Protein AF-A0A7C6HBW1-F1 (afdb_monomer)

pLDDT: mean 90.93, std 7.3, range [60.84, 97.56]

Structure (mmCIF, N/CA/C/O backbone):
data_AF-A0A7C6HBW1-F1
#
_entry.id   AF-A0A7C6HBW1-F1
#
loop_
_atom_site.group_PDB
_atom_site.id
_atom_site.type_symbol
_atom_site.label_atom_id
_atom_site.label_alt_id
_atom_site.label_comp_id
_atom_site.label_asym_id
_atom_site.label_entity_id
_atom_site.label_seq_id
_atom_site.pdbx_PDB_ins_code
_atom_site.Cartn_x
_atom_site.Cartn_y
_atom_site.Cartn_z
_atom_site.occupancy
_atom_site.B_iso_or_equiv
_atom_site.auth_seq_id
_atom_site.auth_comp_id
_atom_site.auth_asym_id
_atom_site.auth_atom_id
_atom_site.pdbx_PDB_model_num
ATOM 1 N N . MET A 1 1 ? -10.569 -18.499 -12.125 1.00 60.84 1 MET A N 1
ATOM 2 C CA . MET A 1 1 ? -11.814 -17.867 -11.631 1.00 60.84 1 MET A CA 1
ATOM 3 C C . MET A 1 1 ? -11.627 -16.357 -11.658 1.00 60.84 1 MET A C 1
ATOM 5 O O . MET A 1 1 ? -11.184 -15.777 -10.677 1.00 60.84 1 MET A O 1
ATOM 9 N N . ILE A 1 2 ? -11.864 -15.726 -12.806 1.00 64.88 2 ILE A N 1
ATOM 10 C CA . ILE A 1 2 ? -11.692 -14.275 -12.948 1.00 64.88 2 ILE A CA 1
ATOM 11 C C . ILE A 1 2 ? -12.928 -13.613 -12.318 1.00 64.88 2 ILE A C 1
ATOM 13 O O . ILE A 1 2 ? -14.051 -13.987 -12.640 1.00 64.88 2 ILE A O 1
ATOM 17 N N . GLY A 1 3 ? -12.732 -12.708 -11.358 1.00 7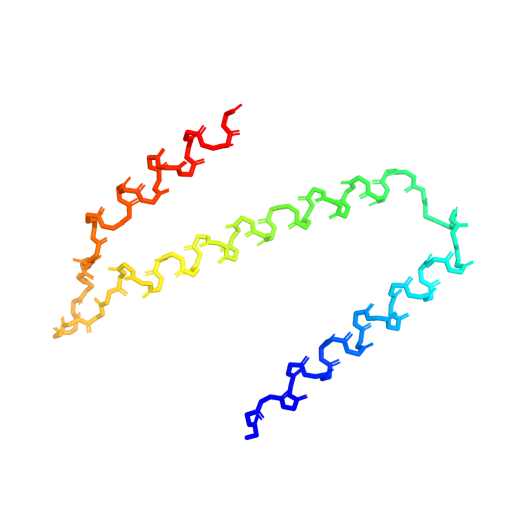7.56 3 GLY A N 1
ATOM 18 C CA . GLY A 1 3 ? -13.800 -11.887 -10.765 1.00 77.56 3 GLY A CA 1
ATOM 19 C C . GLY A 1 3 ? -14.505 -12.441 -9.518 1.00 77.56 3 GLY A C 1
ATOM 20 O O . GLY A 1 3 ? -15.012 -11.651 -8.727 1.00 77.56 3 GLY A O 1
ATOM 21 N N . LEU A 1 4 ? -14.487 -13.755 -9.265 1.00 88.75 4 LEU A N 1
ATOM 22 C CA . LEU A 1 4 ? -15.142 -14.340 -8.078 1.00 88.75 4 LEU A CA 1
ATOM 23 C C . LEU A 1 4 ? -14.479 -13.885 -6.763 1.00 88.75 4 LEU A C 1
ATOM 25 O O . LEU A 1 4 ? -15.169 -13.583 -5.792 1.00 88.75 4 LEU A O 1
ATOM 29 N N . GLY A 1 5 ? -13.148 -13.743 -6.765 1.00 86.94 5 GLY A N 1
ATOM 30 C CA . GLY A 1 5 ? -12.401 -13.169 -5.640 1.00 86.94 5 GLY A CA 1
ATOM 31 C C . GLY A 1 5 ? -12.723 -11.690 -5.402 1.00 86.94 5 GLY A C 1
ATOM 32 O O . GLY A 1 5 ? -12.924 -11.282 -4.263 1.00 86.94 5 GLY A O 1
ATOM 33 N N . THR A 1 6 ? -12.851 -10.894 -6.467 1.00 91.81 6 THR A N 1
ATOM 34 C CA . THR A 1 6 ? -13.201 -9.466 -6.379 1.00 91.81 6 THR A CA 1
ATOM 35 C C . THR A 1 6 ? -14.616 -9.268 -5.840 1.00 91.81 6 THR A C 1
ATOM 37 O O . THR A 1 6 ? -14.815 -8.460 -4.936 1.00 91.81 6 THR A O 1
ATOM 40 N N . LEU A 1 7 ? -15.586 -10.044 -6.337 1.00 92.88 7 LEU A N 1
ATOM 41 C CA . LEU A 1 7 ? -16.970 -10.023 -5.850 1.00 92.88 7 LEU A CA 1
ATOM 42 C C . LEU A 1 7 ? -17.057 -10.409 -4.370 1.00 92.88 7 LEU A C 1
ATOM 44 O O . LEU A 1 7 ? -17.743 -9.734 -3.603 1.00 92.88 7 LEU A O 1
ATOM 48 N N . GLY A 1 8 ? -16.321 -11.443 -3.953 1.00 93.81 8 GLY A N 1
ATOM 49 C CA . GLY A 1 8 ? -16.231 -11.828 -2.544 1.00 93.81 8 GLY A CA 1
ATOM 50 C C . GLY A 1 8 ? -15.647 -10.717 -1.669 1.00 93.81 8 GLY A C 1
ATOM 51 O O . GLY A 1 8 ? -16.183 -10.430 -0.599 1.00 93.81 8 GLY A O 1
ATOM 52 N N . ASN A 1 9 ? -14.597 -10.041 -2.144 1.00 93.00 9 ASN A N 1
ATOM 53 C CA . ASN A 1 9 ? -13.961 -8.950 -1.406 1.00 93.00 9 ASN A CA 1
ATOM 54 C C . ASN A 1 9 ? -14.912 -7.752 -1.232 1.00 93.00 9 ASN A C 1
ATOM 56 O O . ASN A 1 9 ? -15.052 -7.221 -0.133 1.00 93.00 9 ASN A O 1
ATOM 60 N N . ILE A 1 10 ? -15.638 -7.379 -2.292 1.00 94.94 10 ILE A N 1
ATOM 61 C CA . ILE A 1 10 ? -16.665 -6.327 -2.238 1.00 94.94 10 ILE A CA 1
ATOM 62 C C . ILE A 1 10 ? -17.764 -6.695 -1.230 1.00 94.94 10 ILE A C 1
ATOM 64 O O . ILE A 1 10 ? -18.132 -5.865 -0.398 1.00 94.94 10 ILE A O 1
ATOM 68 N N . ALA A 1 11 ? -18.263 -7.935 -1.263 1.00 95.56 11 ALA A N 1
ATOM 69 C CA . ALA A 1 11 ? -19.299 -8.394 -0.339 1.00 95.56 11 ALA A CA 1
ATOM 70 C C . ALA A 1 11 ? -18.841 -8.324 1.130 1.00 95.56 11 ALA A C 1
ATOM 72 O O . ALA A 1 11 ? -19.583 -7.843 1.986 1.00 95.56 11 ALA A O 1
ATOM 73 N N . LEU A 1 12 ? -17.604 -8.735 1.418 1.00 95.19 12 LEU A N 1
ATOM 74 C CA . LEU A 1 12 ? -17.009 -8.643 2.755 1.00 95.19 12 LEU A CA 1
ATOM 75 C C . LEU A 1 12 ? -16.886 -7.196 3.242 1.00 95.19 12 LEU A C 1
ATOM 77 O O . LEU A 1 12 ? -17.243 -6.912 4.387 1.00 95.19 12 LEU A O 1
ATOM 81 N N . ILE A 1 13 ? -16.436 -6.280 2.378 1.00 94.38 13 ILE A N 1
ATOM 82 C CA . ILE A 1 13 ? -16.350 -4.849 2.705 1.00 94.38 13 ILE A CA 1
ATOM 83 C C . ILE A 1 13 ? -17.738 -4.301 3.048 1.00 94.38 13 ILE A C 1
ATOM 85 O O . ILE A 1 13 ? -17.890 -3.629 4.067 1.00 94.38 13 ILE A O 1
ATOM 89 N N . LEU A 1 14 ? -18.759 -4.618 2.247 1.00 95.50 14 LEU A N 1
ATOM 90 C CA . LEU A 1 14 ? -20.133 -4.166 2.486 1.00 95.50 14 LEU A CA 1
ATOM 91 C C . LEU A 1 14 ? -20.699 -4.702 3.806 1.00 95.50 14 LEU A C 1
ATOM 93 O O . LEU A 1 14 ? -21.296 -3.940 4.570 1.00 95.50 14 LEU A O 1
ATOM 97 N N . ILE A 1 15 ? -20.489 -5.986 4.103 1.00 95.81 15 ILE A N 1
ATOM 98 C CA . ILE A 1 15 ? -20.928 -6.597 5.365 1.00 95.81 15 ILE A CA 1
ATOM 99 C C . ILE A 1 15 ? -20.219 -5.928 6.548 1.00 95.81 15 ILE A C 1
ATOM 101 O O . ILE A 1 15 ? -20.881 -5.484 7.487 1.00 95.81 15 ILE A O 1
ATOM 105 N N . GLY A 1 16 ? -18.892 -5.785 6.486 1.00 91.75 16 GLY A N 1
ATOM 106 C CA . GLY A 1 16 ? -18.104 -5.131 7.530 1.00 91.75 16 GLY A CA 1
ATOM 107 C C . GLY A 1 16 ? -18.508 -3.671 7.754 1.00 91.75 16 GLY A C 1
ATOM 108 O O . GLY A 1 16 ? -18.674 -3.249 8.898 1.00 91.75 16 GLY A O 1
ATOM 109 N N . ALA A 1 17 ? -18.743 -2.914 6.679 1.00 91.12 17 ALA A N 1
ATOM 110 C CA . ALA A 1 17 ? -19.202 -1.528 6.746 1.00 91.12 17 ALA A CA 1
ATOM 111 C C . ALA A 1 17 ? -20.611 -1.413 7.347 1.00 91.12 17 ALA A C 1
ATOM 113 O O . ALA A 1 17 ? -20.862 -0.532 8.174 1.00 91.12 17 ALA A O 1
ATOM 114 N N . THR A 1 18 ? -21.518 -2.324 6.983 1.00 93.62 18 THR A N 1
ATOM 115 C CA . THR A 1 18 ? -22.885 -2.369 7.522 1.00 93.62 18 THR A CA 1
ATOM 116 C C . THR A 1 18 ? -22.860 -2.656 9.022 1.00 93.62 18 THR A C 1
ATOM 118 O O . THR A 1 18 ? -23.428 -1.895 9.806 1.00 93.62 18 THR A O 1
ATOM 121 N N . ILE A 1 19 ? -22.130 -3.695 9.438 1.00 90.81 19 ILE A N 1
ATOM 122 C CA . ILE A 1 19 ? -21.958 -4.057 10.852 1.00 90.81 19 ILE A CA 1
ATOM 123 C C . ILE A 1 19 ? -21.305 -2.903 11.629 1.00 90.81 19 ILE A C 1
ATOM 125 O O . ILE A 1 19 ? -21.806 -2.505 12.681 1.00 90.81 19 ILE A O 1
ATOM 129 N N . GLY A 1 20 ? -20.230 -2.314 11.098 1.00 87.88 20 GLY A N 1
ATOM 130 C CA . GLY A 1 20 ? -19.538 -1.185 11.723 1.00 87.88 20 GLY A CA 1
ATOM 131 C C . GLY A 1 20 ? -20.423 0.057 11.880 1.00 87.88 20 GLY A C 1
ATOM 132 O O . GLY A 1 20 ? -20.323 0.761 12.884 1.00 87.88 20 GLY A O 1
ATOM 133 N N . THR A 1 21 ? -21.332 0.295 10.929 1.00 87.44 21 THR A N 1
ATOM 134 C CA . THR A 1 21 ? -22.300 1.401 10.991 1.00 87.44 21 THR A CA 1
ATOM 135 C C . THR A 1 21 ? -23.386 1.150 12.035 1.00 87.44 21 THR A C 1
ATOM 137 O O . THR A 1 21 ? -23.793 2.090 12.712 1.00 87.44 21 THR A O 1
ATOM 140 N N . VAL A 1 22 ? -23.830 -0.098 12.212 1.00 86.12 22 VAL A N 1
ATOM 141 C CA . VAL A 1 22 ? -24.822 -0.471 13.239 1.00 86.12 22 VAL A CA 1
ATOM 142 C C . VAL A 1 22 ? -24.230 -0.374 14.653 1.00 86.12 22 VAL A C 1
ATOM 144 O O . VAL A 1 22 ? -24.903 0.087 15.568 1.00 86.12 22 VAL A O 1
ATOM 147 N N . ILE A 1 23 ? -22.954 -0.733 14.833 1.00 83.44 23 ILE A N 1
ATOM 148 C CA . ILE A 1 23 ? -22.238 -0.717 16.131 1.00 83.44 23 ILE A CA 1
ATOM 149 C C . ILE A 1 23 ? -21.699 0.694 16.495 1.00 83.44 23 ILE A C 1
ATOM 151 O O . ILE A 1 23 ? -20.932 0.859 17.446 1.00 83.44 23 ILE A O 1
ATOM 155 N N . LYS A 1 24 ? -22.074 1.738 15.740 1.00 68.62 24 LYS A N 1
ATOM 156 C CA . LYS A 1 24 ? -21.530 3.110 15.822 1.00 68.62 24 LYS A CA 1
ATOM 157 C C . LYS A 1 24 ? -21.225 3.567 17.262 1.00 68.62 24 LYS A C 1
ATOM 159 O O . LYS A 1 24 ? -22.100 3.574 18.119 1.00 68.62 24 LYS A O 1
ATOM 164 N N . GLY A 1 25 ? -19.983 3.995 17.511 1.00 68.31 25 GLY A N 1
ATOM 165 C CA . GLY A 1 25 ? -19.543 4.531 18.811 1.00 68.31 25 GLY A CA 1
ATOM 166 C C . GLY A 1 25 ? -18.849 3.537 19.754 1.00 68.31 25 GLY A C 1
ATOM 167 O O . GLY A 1 25 ? -18.372 3.951 20.806 1.00 68.31 25 GLY A O 1
ATOM 168 N N . GLY A 1 26 ? -18.721 2.255 19.384 1.00 71.94 26 GLY A N 1
ATOM 169 C CA . GLY A 1 26 ? -18.024 1.256 20.214 1.00 71.94 26 GLY A CA 1
ATOM 170 C C . GLY A 1 26 ? -16.492 1.406 20.295 1.00 71.94 26 GLY A C 1
ATOM 171 O O . GLY A 1 26 ? -15.870 0.892 21.224 1.00 71.94 26 GLY A O 1
ATOM 17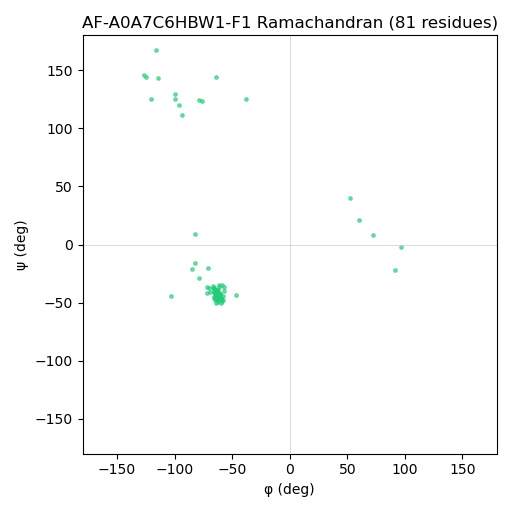2 N N . LEU A 1 27 ? -15.862 2.110 19.346 1.00 80.62 27 LEU A N 1
ATOM 173 C CA . LEU A 1 27 ? -14.405 2.270 19.285 1.00 80.62 27 LEU A CA 1
ATOM 174 C C . LEU A 1 27 ? -13.971 3.627 19.854 1.00 80.62 27 LEU A C 1
ATOM 176 O O . LEU A 1 27 ? -14.459 4.667 19.418 1.00 80.62 27 LEU A O 1
ATOM 180 N N . LYS A 1 28 ? -13.000 3.640 20.779 1.00 88.94 28 LYS A N 1
ATOM 181 C CA . LYS A 1 28 ? -12.425 4.905 21.271 1.00 88.94 28 LYS A CA 1
ATOM 182 C C . LYS A 1 28 ? -11.702 5.635 20.136 1.00 88.94 28 LYS A C 1
ATOM 184 O O . LYS A 1 28 ? -10.986 5.002 19.359 1.00 88.94 28 LYS A O 1
ATOM 189 N N . GLN A 1 29 ? -11.782 6.964 20.134 1.00 89.50 29 GLN A N 1
ATOM 190 C CA . GLN A 1 29 ? -11.134 7.851 19.158 1.00 89.50 29 GLN A CA 1
ATOM 191 C C . GLN A 1 29 ? -9.655 7.498 18.898 1.00 89.50 29 GLN A C 1
ATOM 193 O O . GLN A 1 29 ? -9.228 7.375 17.756 1.00 89.50 29 GLN A O 1
ATOM 198 N N . ARG A 1 30 ? -8.883 7.205 19.955 1.00 92.75 30 ARG A N 1
ATOM 199 C CA . ARG A 1 30 ? -7.470 6.794 19.850 1.00 92.75 30 ARG A CA 1
ATOM 200 C C . ARG A 1 30 ? -7.253 5.544 18.985 1.00 92.75 30 ARG A C 1
ATOM 202 O O . ARG A 1 30 ? -6.243 5.451 18.289 1.00 92.75 30 ARG A O 1
ATOM 209 N N . PHE A 1 31 ? -8.164 4.570 19.037 1.00 91.81 31 PHE A N 1
ATOM 210 C CA . PHE A 1 31 ? -8.073 3.382 18.186 1.00 91.81 31 PHE A CA 1
ATOM 211 C C . PHE A 1 31 ? -8.399 3.726 16.736 1.00 91.81 31 PHE A C 1
ATOM 213 O O . PHE A 1 31 ? -7.676 3.285 15.851 1.00 91.81 31 PHE A O 1
ATOM 220 N N . GLN A 1 32 ? -9.420 4.554 16.495 1.00 89.62 32 GLN A N 1
ATOM 221 C CA . GLN A 1 32 ? -9.763 5.005 15.143 1.00 89.62 32 GLN A CA 1
ATOM 222 C C . GLN A 1 32 ? -8.593 5.748 14.493 1.00 89.62 32 GLN A C 1
ATOM 224 O O . GLN A 1 32 ? -8.214 5.429 13.372 1.00 89.62 32 GLN A O 1
ATOM 229 N N . GLU A 1 33 ? -7.958 6.667 15.220 1.00 94.50 33 GLU A N 1
ATOM 230 C CA . GLU A 1 33 ? -6.782 7.398 14.736 1.00 94.50 33 GLU A CA 1
ATOM 231 C C . GLU A 1 33 ? -5.598 6.476 14.442 1.00 94.50 33 GLU A C 1
ATOM 233 O O . GLU A 1 33 ? -4.925 6.632 13.425 1.00 94.50 33 GLU A O 1
ATOM 238 N N . THR A 1 34 ? -5.343 5.502 15.319 1.00 95.94 34 THR A N 1
ATOM 239 C CA . THR A 1 34 ? -4.250 4.536 15.133 1.00 95.94 34 THR A CA 1
ATOM 240 C C . THR A 1 34 ? -4.494 3.671 13.899 1.00 95.94 34 THR A C 1
ATOM 242 O O . THR A 1 34 ? -3.593 3.508 13.078 1.00 95.94 34 THR A O 1
ATOM 245 N N . ILE A 1 35 ? -5.720 3.162 13.739 1.00 94.38 35 ILE A N 1
ATOM 246 C CA . ILE A 1 35 ? -6.128 2.374 12.572 1.00 94.38 35 ILE A CA 1
ATOM 247 C C . ILE A 1 35 ? -6.012 3.222 11.305 1.00 94.38 35 ILE A C 1
ATOM 249 O O . ILE A 1 35 ? -5.417 2.768 10.335 1.00 94.38 35 ILE A O 1
ATOM 253 N N . MET A 1 36 ? -6.497 4.466 11.314 1.00 95.94 36 MET A N 1
ATOM 254 C CA . MET A 1 36 ? -6.417 5.346 10.147 1.00 95.94 36 MET A CA 1
ATOM 255 C C . MET A 1 36 ? -4.978 5.655 9.736 1.00 95.94 36 MET A C 1
ATOM 257 O O . MET A 1 36 ? -4.664 5.604 8.549 1.00 95.94 36 MET A O 1
ATOM 261 N N . LYS A 1 37 ? -4.084 5.915 10.695 1.00 97.19 37 LYS A N 1
ATOM 262 C CA . LYS A 1 37 ? -2.654 6.115 10.412 1.00 97.19 37 LYS A CA 1
ATOM 263 C C . LYS A 1 37 ? -2.014 4.859 9.821 1.00 97.19 37 LYS A C 1
ATOM 265 O O . LYS A 1 37 ? -1.289 4.952 8.834 1.00 97.19 37 LYS A O 1
ATOM 270 N N . ALA A 1 38 ? -2.306 3.691 10.393 1.00 97.56 38 ALA A N 1
ATOM 271 C CA . ALA A 1 38 ? -1.798 2.416 9.894 1.00 97.56 38 ALA A CA 1
ATOM 272 C C . ALA A 1 38 ? -2.315 2.103 8.480 1.00 97.56 38 ALA A C 1
ATOM 274 O O . ALA A 1 38 ? -1.538 1.686 7.626 1.00 97.56 38 ALA A O 1
ATOM 275 N N . LEU A 1 39 ? -3.600 2.355 8.208 1.00 96.75 39 LEU A N 1
ATOM 276 C CA . LEU A 1 39 ? -4.192 2.191 6.879 1.00 96.75 39 LEU A CA 1
ATOM 277 C C . LEU A 1 39 ? -3.581 3.158 5.864 1.00 96.75 39 LEU A C 1
ATOM 279 O O . LEU A 1 39 ? -3.243 2.731 4.767 1.00 96.75 39 LEU A O 1
ATOM 283 N N . GLY A 1 40 ? -3.385 4.428 6.228 1.00 97.31 40 GLY A N 1
ATOM 284 C CA . GLY A 1 40 ? -2.712 5.399 5.363 1.00 97.31 40 GLY A CA 1
ATOM 285 C C . GLY A 1 40 ? -1.296 4.954 4.990 1.00 97.31 40 GLY A C 1
ATOM 286 O O . GLY A 1 40 ? -0.925 4.985 3.818 1.00 97.31 40 GLY A O 1
ATOM 287 N N . LEU A 1 41 ? -0.535 4.448 5.968 1.00 97.56 41 LEU A N 1
ATOM 288 C CA . LEU A 1 41 ? 0.784 3.866 5.723 1.00 97.56 41 LEU A CA 1
ATOM 289 C C . LEU A 1 41 ? 0.701 2.642 4.796 1.00 97.56 41 LEU A C 1
ATOM 291 O O . LEU A 1 41 ? 1.467 2.540 3.843 1.00 97.56 41 LEU A O 1
ATOM 295 N N . ALA A 1 42 ? -0.245 1.731 5.033 1.00 97.19 42 ALA A N 1
ATOM 296 C CA . ALA A 1 42 ? -0.433 0.552 4.190 1.00 97.19 42 ALA A CA 1
ATOM 297 C C . ALA A 1 42 ? -0.781 0.928 2.739 1.00 97.19 42 ALA A C 1
ATOM 299 O O . ALA A 1 42 ? -0.191 0.385 1.808 1.00 97.19 42 ALA A O 1
ATOM 300 N N . VAL A 1 43 ? -1.684 1.891 2.535 1.00 96.06 43 VAL A N 1
ATOM 301 C CA . VAL A 1 43 ? -2.065 2.390 1.203 1.00 96.06 43 VAL A CA 1
ATOM 302 C C . VAL A 1 43 ? 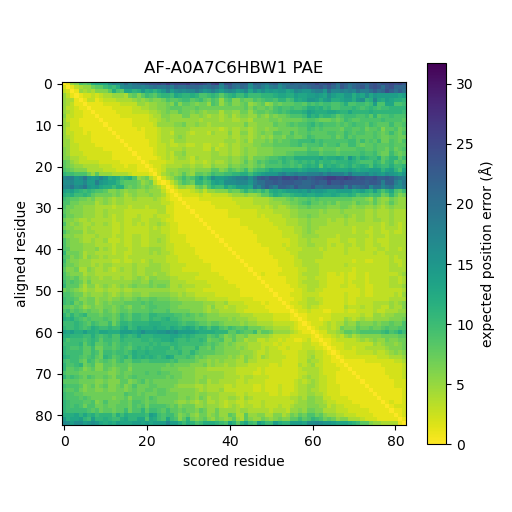-0.871 3.024 0.485 1.00 96.06 43 VAL A C 1
ATOM 304 O O . VAL A 1 43 ? -0.693 2.784 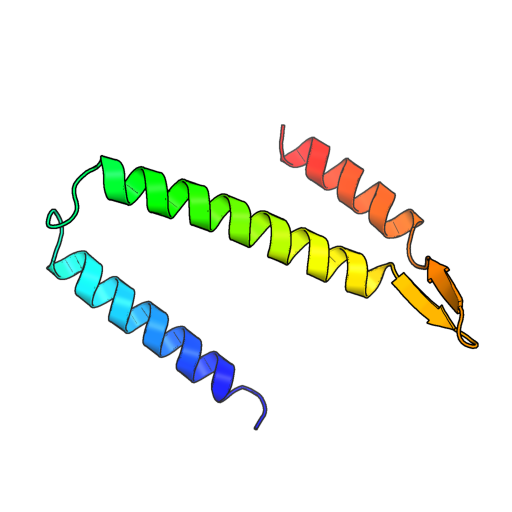-0.708 1.00 96.06 43 VAL A O 1
ATOM 307 N N . MET A 1 44 ? -0.010 3.755 1.201 1.00 95.25 44 MET A N 1
ATOM 308 C CA . MET A 1 44 ? 1.238 4.287 0.642 1.00 95.25 44 MET A CA 1
ATOM 309 C C . MET A 1 44 ? 2.134 3.162 0.104 1.00 95.25 44 MET A C 1
ATOM 311 O O . MET A 1 44 ? 2.587 3.235 -1.038 1.00 95.25 44 MET A O 1
ATOM 315 N N . PHE A 1 45 ? 2.350 2.097 0.882 1.00 96.62 45 PHE A N 1
ATOM 316 C CA . PHE A 1 45 ? 3.147 0.949 0.434 1.00 96.62 45 PHE A CA 1
ATOM 317 C C . PHE A 1 45 ? 2.517 0.215 -0.754 1.00 96.62 45 PHE A C 1
ATOM 319 O O . PHE A 1 45 ? 3.239 -0.160 -1.676 1.00 96.62 45 PHE A O 1
ATOM 326 N N . ILE A 1 46 ? 1.190 0.044 -0.766 1.00 95.44 46 ILE A N 1
ATOM 327 C CA . ILE A 1 46 ? 0.468 -0.559 -1.898 1.00 95.44 46 ILE A CA 1
ATOM 328 C C . ILE A 1 46 ? 0.697 0.267 -3.171 1.00 95.44 46 ILE A C 1
ATOM 330 O O . ILE A 1 46 ? 1.032 -0.296 -4.213 1.00 95.44 46 ILE A O 1
ATOM 334 N N . GLY A 1 47 ? 0.579 1.595 -3.081 1.00 92.88 47 GLY A N 1
ATOM 335 C CA . GLY A 1 47 ? 0.814 2.499 -4.207 1.00 92.88 47 GLY A CA 1
ATOM 336 C C . GLY A 1 47 ? 2.252 2.443 -4.726 1.00 92.88 47 GLY A C 1
ATOM 337 O O . GLY A 1 47 ? 2.460 2.285 -5.928 1.00 92.88 47 GLY A O 1
ATOM 338 N N . ILE A 1 48 ? 3.244 2.505 -3.829 1.00 94.00 48 ILE A N 1
ATOM 339 C CA . ILE A 1 48 ? 4.666 2.405 -4.199 1.00 94.00 48 ILE A CA 1
ATOM 340 C C . ILE A 1 48 ? 4.958 1.052 -4.855 1.00 94.00 48 ILE A C 1
ATOM 342 O O . ILE A 1 48 ? 5.598 1.012 -5.901 1.00 94.00 48 ILE A O 1
ATOM 346 N N . SER A 1 49 ? 4.470 -0.050 -4.278 1.00 94.75 49 SER A N 1
ATOM 347 C CA . SER A 1 49 ? 4.676 -1.394 -4.828 1.00 94.75 49 SER A CA 1
ATOM 348 C C . SER A 1 49 ? 4.098 -1.525 -6.237 1.00 94.75 49 SER A C 1
ATOM 350 O O . SER A 1 49 ? 4.787 -2.018 -7.126 1.00 94.75 49 SER A O 1
ATOM 352 N N . GLY A 1 50 ? 2.866 -1.056 -6.455 1.00 91.94 50 GLY A N 1
ATOM 353 C CA . GLY A 1 50 ? 2.234 -1.095 -7.775 1.00 91.94 50 GLY A CA 1
ATOM 354 C C . GLY A 1 50 ? 2.946 -0.209 -8.800 1.00 91.94 50 GLY A C 1
ATOM 355 O O . GLY A 1 50 ? 3.097 -0.597 -9.955 1.00 91.94 50 GLY A O 1
ATOM 356 N N . ALA A 1 51 ? 3.448 0.958 -8.383 1.00 92.75 51 ALA A N 1
ATOM 357 C CA . ALA A 1 51 ? 4.264 1.802 -9.251 1.00 92.75 51 ALA A CA 1
ATOM 358 C C . ALA A 1 51 ? 5.570 1.095 -9.647 1.00 92.75 51 ALA A C 1
ATOM 360 O O . ALA A 1 51 ? 5.912 1.052 -10.829 1.00 92.75 51 ALA A O 1
ATOM 361 N N . LEU A 1 52 ? 6.279 0.507 -8.677 1.00 93.44 52 LEU A N 1
ATOM 362 C CA . LEU A 1 52 ? 7.529 -0.214 -8.919 1.00 93.44 52 LEU A CA 1
ATOM 363 C C . LEU A 1 52 ? 7.340 -1.412 -9.852 1.00 93.44 52 LEU A C 1
ATOM 365 O O . LEU A 1 52 ? 8.206 -1.630 -10.692 1.00 93.44 52 LEU A O 1
ATOM 369 N N . GLU A 1 53 ? 6.222 -2.136 -9.765 1.00 91.50 53 GLU A N 1
ATOM 370 C CA . GLU A 1 53 ? 5.895 -3.245 -10.677 1.00 91.50 53 GLU A CA 1
ATOM 371 C C . GLU A 1 53 ? 5.828 -2.796 -12.149 1.00 91.50 53 GLU A C 1
ATOM 373 O O . GLU A 1 53 ? 6.251 -3.525 -13.042 1.00 91.50 53 GLU A O 1
ATOM 378 N N . GLY A 1 54 ? 5.363 -1.571 -12.417 1.00 89.38 54 GLY A N 1
ATOM 379 C CA . GLY A 1 54 ? 5.336 -1.000 -13.769 1.00 89.38 54 GLY A CA 1
ATOM 380 C C . GLY A 1 54 ? 6.660 -0.380 -14.237 1.00 89.38 54 GLY A C 1
ATOM 381 O O . GLY A 1 54 ? 6.818 -0.109 -15.428 1.00 89.38 54 GLY A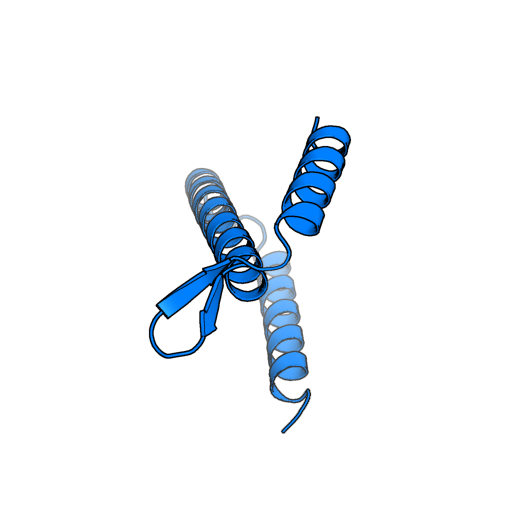 O 1
ATOM 382 N N . ILE A 1 55 ? 7.597 -0.120 -13.320 1.00 94.25 55 ILE A N 1
ATOM 383 C CA . ILE A 1 55 ? 8.867 0.572 -13.598 1.00 94.25 55 ILE A CA 1
ATOM 384 C C . ILE A 1 55 ? 10.029 -0.418 -13.671 1.00 94.25 55 ILE A C 1
ATOM 386 O O . ILE A 1 55 ? 10.885 -0.299 -14.545 1.00 94.25 55 ILE A O 1
ATOM 390 N N . LEU A 1 56 ? 10.098 -1.368 -12.742 1.00 93.81 56 LEU A N 1
ATOM 391 C CA . LEU A 1 56 ? 11.196 -2.315 -12.617 1.00 93.81 56 LEU A CA 1
ATOM 392 C C . LEU A 1 56 ? 10.832 -3.616 -13.321 1.00 93.81 56 LEU A C 1
ATOM 394 O O . LEU A 1 56 ? 9.891 -4.303 -12.935 1.00 93.81 56 LEU A O 1
ATOM 398 N N . THR A 1 57 ? 11.625 -3.985 -14.321 1.00 93.12 57 THR A N 1
ATOM 399 C CA . THR A 1 57 ? 11.485 -5.259 -15.025 1.00 93.12 57 THR A CA 1
ATOM 400 C C . THR A 1 57 ? 12.803 -6.018 -15.031 1.00 93.12 57 THR A C 1
ATOM 402 O O . THR A 1 57 ? 13.885 -5.423 -15.071 1.00 93.12 57 THR A O 1
ATOM 405 N N . VAL A 1 58 ? 12.721 -7.344 -14.972 1.00 93.19 58 VAL A N 1
ATOM 406 C CA . VAL A 1 58 ? 13.893 -8.216 -15.041 1.00 93.19 58 VAL A CA 1
ATOM 407 C C . VAL A 1 58 ? 14.102 -8.627 -16.491 1.00 93.19 58 VAL A C 1
ATOM 409 O O . VAL A 1 58 ? 13.322 -9.403 -17.038 1.00 93.19 58 VAL A O 1
ATOM 412 N N . THR A 1 59 ? 15.183 -8.132 -17.088 1.00 90.62 59 THR A N 1
ATOM 413 C CA . THR A 1 59 ? 15.596 -8.462 -18.457 1.00 90.62 59 THR A CA 1
ATOM 414 C C . THR A 1 59 ? 16.986 -9.085 -18.397 1.00 90.62 59 THR A C 1
ATOM 416 O O . THR A 1 59 ? 17.895 -8.508 -17.801 1.00 90.62 59 THR A O 1
ATOM 419 N N . ASP A 1 60 ? 17.154 -10.286 -18.957 1.00 89.12 60 ASP A N 1
ATOM 420 C CA . ASP A 1 60 ? 18.435 -11.016 -18.987 1.00 89.12 60 ASP A CA 1
ATOM 421 C C . ASP A 1 60 ? 19.117 -11.165 -17.611 1.00 89.12 60 ASP A C 1
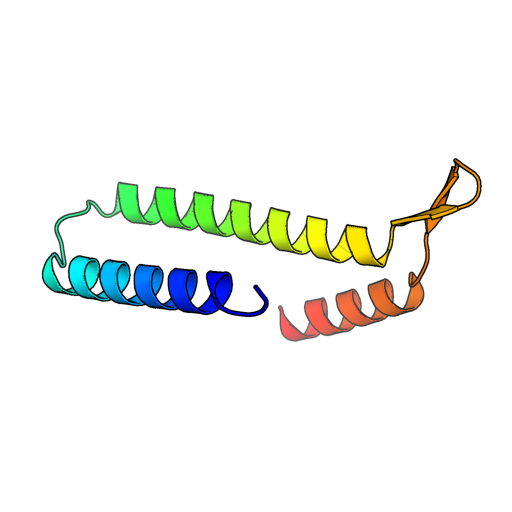ATOM 423 O O . ASP A 1 60 ? 20.330 -11.012 -17.458 1.00 89.12 60 ASP A O 1
ATOM 427 N N . GLY A 1 61 ? 18.320 -11.428 -16.570 1.00 91.94 61 GLY A N 1
ATOM 428 C CA . GLY A 1 61 ? 18.811 -11.586 -15.195 1.00 91.94 61 GLY A CA 1
ATOM 429 C C . GLY A 1 61 ? 19.263 -10.283 -14.525 1.00 91.94 61 GLY A C 1
ATOM 430 O O . GLY A 1 61 ? 19.818 -10.326 -13.427 1.00 91.94 61 GLY A O 1
ATOM 431 N N . LYS A 1 62 ? 19.022 -9.124 -15.150 1.00 93.12 62 LYS A N 1
ATOM 432 C CA . LYS A 1 62 ? 19.313 -7.798 -14.596 1.00 93.12 62 LYS A CA 1
ATOM 433 C C . LYS A 1 62 ? 18.025 -7.024 -14.353 1.00 93.12 62 LYS A C 1
ATOM 435 O O . LYS A 1 62 ? 17.083 -7.095 -15.137 1.00 93.12 62 LYS A O 1
ATOM 440 N N . ILE A 1 63 ? 18.004 -6.247 -13.274 1.00 93.06 63 ILE A N 1
ATOM 441 C CA . ILE A 1 63 ? 16.929 -5.286 -13.027 1.00 93.06 63 ILE A CA 1
ATOM 442 C C . ILE A 1 63 ? 17.155 -4.090 -13.950 1.00 93.06 63 ILE A C 1
ATOM 444 O O . ILE A 1 63 ? 18.217 -3.466 -13.932 1.00 93.06 63 ILE A O 1
ATOM 448 N N . THR A 1 64 ? 16.151 -3.791 -14.762 1.00 92.81 64 THR A N 1
ATOM 449 C CA . THR A 1 64 ? 16.138 -2.689 -15.724 1.00 92.81 64 THR A CA 1
ATOM 450 C C . THR A 1 64 ? 14.922 -1.811 -15.471 1.00 92.81 64 THR A C 1
ATOM 452 O O . THR A 1 64 ? 13.861 -2.306 -15.089 1.00 92.81 64 THR A O 1
ATOM 455 N N . SER A 1 65 ? 15.077 -0.505 -15.666 1.00 92.19 65 SER A N 1
ATOM 456 C CA . SER A 1 65 ? 13.996 0.459 -15.463 1.00 92.19 65 SER A CA 1
ATOM 457 C C . SER A 1 65 ? 13.355 0.825 -16.798 1.00 92.19 65 SER A C 1
ATOM 459 O O . SER A 1 65 ? 14.039 1.289 -17.709 1.00 92.19 65 SER A O 1
ATOM 461 N N . THR A 1 66 ? 12.041 0.662 -16.895 1.00 91.81 66 THR A N 1
ATOM 462 C CA . THR A 1 66 ? 11.210 1.056 -18.042 1.00 91.81 66 THR A CA 1
ATOM 463 C C . THR A 1 66 ? 10.226 2.144 -17.594 1.00 91.81 66 THR A C 1
ATOM 465 O O . THR A 1 66 ? 10.098 2.434 -16.406 1.00 91.81 66 THR A O 1
ATOM 468 N N . ASN A 1 67 ? 9.559 2.813 -18.538 1.00 91.69 67 ASN A N 1
ATOM 469 C CA . ASN A 1 67 ? 8.460 3.750 -18.265 1.00 91.69 67 ASN A CA 1
ATOM 470 C C . ASN A 1 67 ? 8.832 4.959 -17.378 1.00 91.69 67 ASN A C 1
ATOM 472 O O . ASN A 1 67 ? 7.953 5.628 -16.838 1.00 91.69 67 ASN A O 1
ATOM 476 N N . ILE A 1 68 ? 10.120 5.304 -17.282 1.00 92.75 68 ILE A N 1
ATOM 477 C CA . ILE A 1 68 ? 10.620 6.404 -16.437 1.00 92.75 68 ILE A CA 1
ATOM 478 C C . ILE A 1 68 ? 9.947 7.741 -16.794 1.00 92.75 68 ILE A C 1
ATOM 480 O O . ILE A 1 68 ? 9.553 8.488 -15.906 1.00 92.75 68 ILE A O 1
ATOM 484 N N . MET A 1 69 ? 9.731 8.026 -18.084 1.00 94.25 69 MET A N 1
ATOM 485 C CA . MET A 1 69 ? 9.025 9.245 -18.510 1.00 94.25 69 MET A CA 1
ATOM 486 C C . MET A 1 69 ? 7.572 9.290 -18.022 1.00 94.25 69 MET A C 1
ATOM 488 O O . MET A 1 69 ? 7.103 10.341 -17.593 1.00 94.25 69 MET A O 1
ATOM 492 N N . LEU A 1 70 ? 6.870 8.151 -18.039 1.00 93.25 70 LEU A N 1
ATOM 493 C CA . LEU A 1 70 ? 5.504 8.052 -17.523 1.00 93.25 70 LEU A CA 1
ATOM 494 C C . LEU A 1 70 ? 5.481 8.266 -16.008 1.00 93.25 70 LEU A C 1
ATOM 496 O O . LEU A 1 70 ? 4.582 8.940 -15.512 1.00 93.25 70 LEU A O 1
ATOM 500 N N . MET A 1 71 ? 6.487 7.763 -15.285 1.00 92.62 71 MET A N 1
ATOM 501 C CA . MET A 1 71 ? 6.651 8.029 -13.853 1.00 92.62 71 MET A CA 1
ATOM 502 C C . MET A 1 71 ? 6.807 9.528 -13.580 1.00 92.62 71 MET A C 1
ATOM 504 O O . MET A 1 71 ? 6.074 10.064 -12.757 1.00 92.62 71 MET A O 1
ATOM 508 N N . ILE A 1 72 ? 7.706 10.214 -14.295 1.00 94.06 72 ILE A N 1
ATOM 509 C CA . ILE A 1 72 ? 7.941 11.658 -14.121 1.00 94.06 72 ILE A CA 1
ATOM 510 C C . ILE A 1 72 ? 6.650 12.447 -14.356 1.00 94.06 72 ILE A C 1
ATOM 512 O O . ILE A 1 72 ? 6.281 13.280 -13.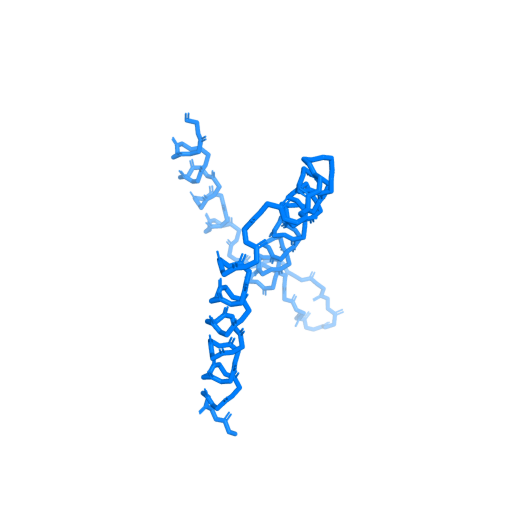531 1.00 94.06 72 ILE A O 1
ATOM 516 N N . VAL A 1 73 ? 5.936 12.162 -15.449 1.00 96.06 73 VAL A N 1
ATOM 517 C CA . VAL A 1 73 ? 4.670 12.840 -15.767 1.00 96.06 73 VAL A CA 1
ATOM 518 C C . VAL A 1 73 ? 3.601 12.540 -14.714 1.00 96.06 73 VAL A C 1
ATOM 520 O O . VAL A 1 73 ? 2.922 13.457 -14.262 1.00 96.06 73 VAL A O 1
ATOM 523 N N . SER A 1 74 ? 3.479 11.285 -14.277 1.00 93.19 74 SER A N 1
ATOM 524 C CA . SER A 1 74 ? 2.501 10.887 -13.253 1.00 93.19 74 SER A CA 1
ATOM 525 C C . SER A 1 74 ? 2.785 11.552 -11.906 1.00 93.19 74 SER A C 1
ATOM 527 O O . SER A 1 74 ? 1.853 11.992 -11.240 1.00 93.19 74 SER A O 1
ATOM 529 N N . LEU A 1 75 ? 4.060 11.676 -11.522 1.00 92.19 75 LEU A N 1
ATOM 530 C CA . LEU A 1 75 ? 4.478 12.376 -10.306 1.00 92.19 75 LEU A CA 1
ATOM 531 C C . LEU A 1 75 ? 4.249 13.886 -10.408 1.00 92.19 75 LEU A C 1
ATOM 533 O O . LEU A 1 75 ? 3.780 14.482 -9.446 1.00 92.19 75 LEU A O 1
ATOM 537 N N . ALA A 1 76 ? 4.531 14.503 -11.558 1.00 95.81 76 ALA A N 1
ATOM 538 C CA . ALA A 1 76 ? 4.293 15.930 -11.767 1.00 95.81 76 ALA A CA 1
ATOM 539 C C . ALA A 1 76 ? 2.796 16.272 -11.707 1.00 95.81 76 ALA A C 1
ATOM 541 O O . ALA A 1 76 ? 2.401 17.191 -10.993 1.00 95.81 76 ALA A O 1
ATOM 542 N N . ILE A 1 77 ? 1.956 15.503 -12.410 1.00 96.44 77 ILE A N 1
ATOM 543 C CA . ILE A 1 77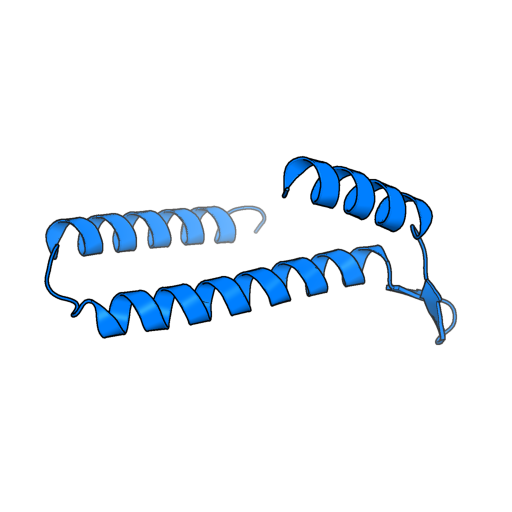 ? 0.498 15.686 -12.397 1.00 96.44 77 ILE A CA 1
ATOM 544 C C . ILE A 1 77 ? -0.065 15.379 -11.007 1.00 96.44 77 ILE A C 1
ATOM 546 O O . ILE A 1 77 ? -0.858 16.154 -10.483 1.00 96.44 77 ILE A O 1
ATOM 550 N N . GLY A 1 78 ? 0.355 14.269 -10.396 1.00 93.00 78 GLY A N 1
ATOM 551 C CA . GLY A 1 78 ? -0.092 13.880 -9.060 1.00 93.00 78 GLY A CA 1
ATOM 552 C C . GLY A 1 78 ? 0.306 14.893 -7.987 1.00 93.00 78 GLY A C 1
ATOM 553 O O . GLY A 1 78 ? -0.513 15.211 -7.134 1.00 93.00 78 GLY A O 1
ATOM 554 N N . GLY A 1 79 ? 1.522 15.441 -8.060 1.00 93.56 79 GLY A N 1
ATOM 555 C CA . GLY A 1 79 ? 1.988 16.507 -7.173 1.00 93.56 79 GLY A CA 1
ATOM 556 C C . GLY A 1 79 ? 1.208 17.807 -7.361 1.00 93.56 79 GLY A C 1
ATOM 557 O O . GLY A 1 79 ? 0.827 18.422 -6.378 1.00 93.56 79 GLY A O 1
ATOM 558 N N . PHE A 1 80 ? 0.895 18.177 -8.606 1.00 95.62 80 PHE A N 1
ATOM 559 C CA . PHE A 1 80 ? 0.076 19.357 -8.898 1.00 95.62 80 PHE A CA 1
ATOM 560 C C . PHE A 1 80 ? -1.379 19.227 -8.420 1.00 95.62 80 PHE A C 1
ATOM 562 O O . PHE A 1 80 ? -1.968 20.215 -8.011 1.00 95.62 80 PHE A O 1
ATOM 569 N N . ILE A 1 81 ? -1.975 18.031 -8.497 1.00 96.12 81 ILE A N 1
ATOM 570 C CA . ILE A 1 81 ? -3.347 17.781 -8.011 1.00 96.12 81 ILE A CA 1
ATOM 571 C C . ILE A 1 81 ? -3.384 17.611 -6.482 1.00 96.12 81 ILE A C 1
ATOM 573 O O . ILE A 1 81 ? -4.427 17.817 -5.866 1.00 96.12 81 ILE A O 1
ATOM 577 N N . GLY A 1 82 ? -2.285 17.131 -5.895 1.00 87.06 82 GLY A N 1
ATOM 578 C CA . GLY A 1 82 ? -2.183 16.802 -4.475 1.00 87.06 82 GLY A CA 1
ATOM 579 C C . GLY A 1 82 ? -1.830 17.976 -3.559 1.00 87.06 82 GLY A C 1
ATOM 580 O O . GLY A 1 82 ? -2.100 17.868 -2.362 1.00 87.06 82 GLY A O 1
ATOM 581 N N . GLU A 1 83 ? -1.232 19.048 -4.093 1.00 76.38 83 GLU A N 1
ATOM 582 C CA . GLU A 1 83 ? -1.214 20.377 -3.451 1.00 76.38 83 GLU A CA 1
ATOM 583 C C . GLU A 1 83 ? -2.566 21.087 -3.600 1.00 76.38 83 GLU A C 1
ATOM 585 O O . GLU A 1 83 ? -3.003 21.706 -2.602 1.00 76.38 83 GLU A O 1
#

Sequence (83 aa):
MIGLGTLGNIALILIGATIGTVIKGGLKQRFQETIMKALGLAVMFIGISGALEGILTVTDGKITSTNIMLMIVSLAIGGFIGE

Foldseek 3Di:
DPCPVVVVVVVVVVVVVVVCVVVPPPDDPVVVVVVVVVVVVVVVVVVVVVVCVQFWDQDPNDTDGDCVVVVVVCCVVCVVVVD

Nearest PDB structures (foldseek):
  7oyk-assembly1_BBB  TM=2.079E-01  e=3.327E+00  Bacillus subtilis subsp. subtilis str. 168
  7oyk-assembly2_CCC  TM=2.224E-01  e=4.375E+00  Bacillus subtilis subsp. subtilis str. 168
  8r3g-assembly1_C  TM=3.362E-01  e=8.100E+00  Bacillus subtilis
  7oyk-assembly2_DDD  TM=2.471E-01  e=5.752E+00  Bacillus subtilis subsp. subtilis str. 168

Secondary structure (DSSP, 8-state):
-TTHHHHHHHHHHHHHHHHHHHTTT-S-HHHHHHHHHHHHHHHHHHHHHHHHHHHEEEETTEEEE--HHHHHHHHHHHHHHH-

Radius of gyration: 18.9 Å; Cα contacts (8 Å, |Δi|>4): 19; chains: 1; bounding box: 44×38×40 Å

Solvent-accessible surface area (backbone atoms only — not comparable to full-atom values): 4872 Å² total; per-residue (Å²): 125,89,59,59,64,59,53,51,52,53,51,50,52,52,51,53,52,51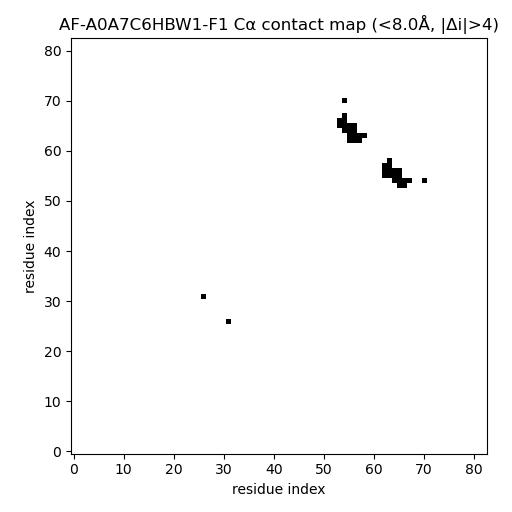,52,53,60,74,53,62,82,77,68,58,68,70,56,54,53,51,51,51,52,52,49,53,53,49,51,50,52,53,52,52,51,57,51,44,62,68,26,54,43,77,54,94,94,36,85,42,81,42,60,60,70,58,50,54,51,50,52,52,53,49,50,65,72,70,107

Mean predicted aligned error: 6.18 Å